Protein AF-M1DXL3-F1 (afdb_monomer_lite)

Foldseek 3Di:
DQLVVLCVVLPVVVVVLVVQLVVLVVCCVVPNDDPVSVVSNVVSVVSVVVSVVSNVCSVVVVVVVVVVPPPPPCPDDDDPPPDDDDDDDDDDDDDDDDDDDD

Secondary structure (DSSP, 8-state):
-HHHHHHHHHHHHHHHHHHHHHHHHHHHHHH---HHHHHHHHHHHHHHHHHHHHHHHHHHHHHHHHHTS---------------------------------

Radius of gyration: 37.61 Å; chains: 1; bounding box: 90×57×85 Å

Sequence (102 aa):
MIDSAILTALTPLRTTVADLTARVTSCESRQGETPEVSTLKAKIAELKKDVAYLKATDLTTVMQGVDDRDAPETSGIPSATTGKVQRDNAGHAESGIETDEE

Structure (mmCIF, N/CA/C/O backbone):
data_AF-M1DXL3-F1
#
_entry.id   AF-M1DXL3-F1
#
loop_
_atom_site.group_PDB
_atom_site.id
_atom_site.type_symbol
_atom_site.label_atom_id
_atom_site.label_alt_id
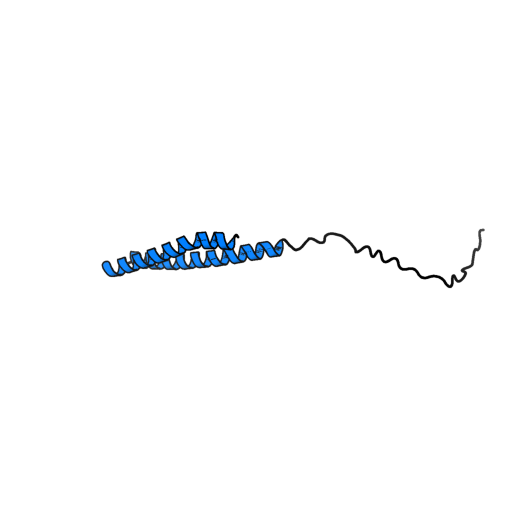_atom_site.label_comp_id
_atom_site.label_asym_id
_atom_site.label_entity_id
_atom_site.label_seq_id
_atom_site.pdbx_PDB_ins_code
_atom_site.Cartn_x
_atom_site.Cartn_y
_atom_site.Cartn_z
_atom_site.occupancy
_atom_site.B_iso_or_equiv
_atom_site.auth_seq_id
_atom_site.auth_comp_id
_atom_site.auth_asym_id
_atom_site.auth_atom_id
_atom_site.pdbx_PDB_model_num
ATOM 1 N N . MET A 1 1 ? 12.972 -4.061 -21.499 1.00 68.75 1 MET A N 1
ATOM 2 C CA . MET A 1 1 ? 13.074 -5.201 -20.547 1.00 68.75 1 MET A CA 1
ATOM 3 C C . MET A 1 1 ? 12.975 -4.754 -19.095 1.00 68.75 1 MET A C 1
ATOM 5 O O . MET A 1 1 ? 12.251 -5.395 -18.344 1.00 68.75 1 MET A O 1
ATOM 9 N N . ILE A 1 2 ? 13.662 -3.676 -18.703 1.00 71.81 2 ILE A N 1
ATOM 10 C CA . ILE A 1 2 ? 13.705 -3.191 -17.313 1.00 71.81 2 ILE A CA 1
ATOM 11 C C . ILE A 1 2 ? 12.304 -2.821 -16.790 1.00 71.81 2 ILE A C 1
ATOM 13 O O . ILE A 1 2 ? 11.912 -3.332 -15.746 1.00 71.81 2 ILE A O 1
ATOM 17 N N . ASP A 1 3 ? 11.485 -2.104 -17.565 1.00 77.50 3 ASP A N 1
ATOM 18 C CA . ASP A 1 3 ? 10.110 -1.757 -17.152 1.00 77.50 3 ASP A CA 1
ATOM 19 C C . ASP A 1 3 ? 9.233 -2.982 -16.864 1.00 77.50 3 ASP A C 1
ATOM 21 O O . ASP A 1 3 ? 8.444 -2.995 -15.921 1.00 77.50 3 ASP A O 1
ATOM 25 N N . SER A 1 4 ? 9.397 -4.050 -17.652 1.00 82.62 4 SER A N 1
ATOM 26 C CA . SER A 1 4 ? 8.658 -5.301 -17.461 1.00 82.62 4 SER A CA 1
ATOM 27 C C . SER A 1 4 ? 9.093 -6.022 -16.186 1.00 82.62 4 SER A C 1
ATOM 29 O O . SER A 1 4 ? 8.249 -6.578 -15.483 1.00 82.62 4 SER A O 1
ATOM 31 N N . ALA A 1 5 ? 10.391 -6.018 -15.871 1.00 84.06 5 ALA A N 1
ATOM 32 C CA . ALA A 1 5 ? 10.916 -6.619 -14.647 1.00 84.06 5 ALA A CA 1
ATOM 33 C C . ALA A 1 5 ? 10.448 -5.846 -13.403 1.00 84.06 5 ALA A C 1
ATOM 35 O O . ALA A 1 5 ? 9.979 -6.451 -12.439 1.00 84.06 5 ALA A O 1
ATOM 36 N N . ILE A 1 6 ? 10.475 -4.513 -13.465 1.00 83.81 6 ILE A N 1
ATOM 37 C CA . ILE A 1 6 ? 9.994 -3.633 -12.394 1.00 83.81 6 ILE A CA 1
ATOM 38 C C . ILE A 1 6 ? 8.488 -3.812 -12.187 1.00 83.81 6 ILE A C 1
ATOM 40 O O . ILE A 1 6 ? 8.032 -4.007 -11.062 1.00 83.81 6 ILE A O 1
ATOM 44 N N . LEU A 1 7 ? 7.696 -3.850 -13.261 1.00 86.69 7 LEU A N 1
ATOM 45 C CA . LEU A 1 7 ? 6.256 -4.097 -13.163 1.00 86.69 7 LEU A CA 1
ATOM 46 C C . LEU A 1 7 ? 5.949 -5.474 -12.552 1.00 86.69 7 LEU A C 1
ATOM 48 O O . LEU A 1 7 ? 5.024 -5.604 -11.743 1.00 86.69 7 LEU A O 1
ATOM 52 N N . THR A 1 8 ? 6.748 -6.485 -12.900 1.00 90.19 8 THR A N 1
ATOM 53 C CA . THR A 1 8 ? 6.639 -7.839 -12.340 1.00 90.19 8 THR A CA 1
ATOM 54 C C . THR A 1 8 ? 6.923 -7.838 -10.838 1.00 90.19 8 THR A C 1
ATOM 56 O O . THR A 1 8 ? 6.172 -8.450 -10.085 1.00 90.19 8 THR A O 1
ATOM 59 N N . ALA A 1 9 ? 7.935 -7.095 -10.379 1.00 87.62 9 ALA A N 1
ATOM 60 C CA . ALA A 1 9 ? 8.265 -6.966 -8.958 1.00 87.62 9 ALA A CA 1
ATOM 61 C C . ALA A 1 9 ? 7.252 -6.112 -8.166 1.00 87.62 9 ALA A C 1
ATOM 63 O O . ALA A 1 9 ? 6.956 -6.407 -7.008 1.00 87.62 9 ALA A O 1
ATOM 64 N N . LEU A 1 10 ? 6.667 -5.079 -8.785 1.00 90.94 10 LEU A N 1
ATOM 65 C CA . LEU A 1 10 ? 5.678 -4.199 -8.147 1.00 90.94 10 LEU A CA 1
ATOM 66 C C . LEU A 1 10 ? 4.292 -4.835 -8.004 1.00 90.94 10 LEU A C 1
ATOM 68 O O . LEU A 1 10 ? 3.510 -4.428 -7.142 1.00 90.94 10 LEU A O 1
ATOM 72 N N . THR A 1 11 ? 3.957 -5.810 -8.847 1.00 93.00 11 THR A N 1
ATOM 73 C CA . THR A 1 11 ? 2.632 -6.444 -8.838 1.00 93.00 11 THR A CA 1
ATOM 74 C C . THR A 1 11 ? 2.338 -7.160 -7.506 1.00 93.00 11 THR A C 1
ATOM 76 O O . THR A 1 11 ? 1.328 -6.817 -6.885 1.00 93.00 11 THR A O 1
ATOM 79 N N . PRO A 1 12 ? 3.221 -8.039 -6.986 1.00 95.38 12 PRO A N 1
ATOM 80 C CA . PRO A 1 12 ? 3.066 -8.650 -5.660 1.00 95.38 12 PRO A CA 1
ATOM 81 C C . PRO A 1 12 ? 2.961 -7.640 -4.510 1.00 95.38 12 PRO A C 1
ATOM 83 O O . PRO A 1 12 ? 2.248 -7.858 -3.525 1.00 95.38 12 PRO A O 1
ATOM 86 N N . LEU A 1 13 ? 3.662 -6.509 -4.617 1.00 94.19 13 LEU A N 1
ATOM 87 C CA . LEU A 1 13 ? 3.631 -5.475 -3.587 1.00 94.19 13 LEU A CA 1
ATOM 88 C C . LEU A 1 13 ? 2.258 -4.793 -3.540 1.00 94.19 13 LEU A C 1
ATOM 90 O O . LEU A 1 13 ? 1.673 -4.635 -2.469 1.00 94.19 13 LEU A O 1
ATOM 94 N N . ARG A 1 14 ? 1.683 -4.476 -4.706 1.00 94.44 14 ARG A N 1
ATOM 95 C CA . ARG A 1 14 ? 0.325 -3.916 -4.801 1.00 94.44 14 ARG A CA 1
ATOM 96 C C . ARG A 1 14 ? -0.736 -4.867 -4.267 1.00 94.44 14 ARG A C 1
ATOM 98 O O . ARG A 1 14 ? -1.622 -4.423 -3.539 1.00 94.44 14 ARG A O 1
ATOM 105 N N . THR A 1 15 ? -0.646 -6.154 -4.604 1.00 96.81 15 THR A N 1
ATOM 106 C CA . THR A 1 15 ? -1.597 -7.155 -4.100 1.00 96.81 15 THR A CA 1
ATOM 107 C C . THR A 1 15 ? -1.511 -7.276 -2.582 1.00 96.81 15 THR A C 1
ATOM 109 O O . THR A 1 15 ? -2.543 -7.308 -1.922 1.00 96.81 15 THR A O 1
ATOM 112 N N . THR A 1 16 ? -0.302 -7.238 -2.016 1.00 97.38 16 THR A N 1
ATOM 113 C CA . THR A 1 16 ? -0.095 -7.278 -0.559 1.00 97.38 16 THR A CA 1
ATOM 114 C C . THR A 1 16 ? -0.696 -6.057 0.140 1.00 97.38 16 THR A C 1
ATOM 116 O O . THR A 1 16 ? -1.366 -6.191 1.160 1.00 97.38 16 THR A O 1
ATOM 119 N N . VAL A 1 17 ? -0.517 -4.855 -0.414 1.00 97.12 17 VAL A N 1
ATOM 120 C CA . VAL A 1 17 ? -1.100 -3.623 0.148 1.00 97.12 17 VAL A CA 1
ATOM 121 C C . VAL A 1 17 ? -2.633 -3.628 0.069 1.00 97.12 17 VAL A C 1
ATOM 123 O O . VAL A 1 17 ? -3.306 -3.130 0.978 1.00 97.12 17 VAL A O 1
ATOM 126 N N . ALA A 1 18 ? -3.204 -4.195 -0.997 1.00 97.06 18 ALA A N 1
ATOM 127 C CA . ALA A 1 18 ? -4.647 -4.369 -1.135 1.00 97.06 18 ALA A CA 1
ATOM 128 C C . ALA A 1 18 ? -5.202 -5.380 -0.117 1.00 97.06 18 ALA A C 1
ATOM 130 O O . ALA A 1 18 ? -6.174 -5.065 0.570 1.00 97.06 18 ALA A O 1
ATOM 131 N N . ASP A 1 19 ? -4.550 -6.536 0.041 1.00 98.19 19 ASP A N 1
ATOM 132 C CA . ASP A 1 19 ? -4.906 -7.534 1.059 1.00 98.19 19 ASP A CA 1
ATOM 133 C C . ASP A 1 19 ? -4.830 -6.944 2.472 1.00 98.19 19 ASP A C 1
ATOM 135 O O . ASP A 1 19 ? -5.781 -7.033 3.248 1.00 98.19 19 ASP A O 1
ATOM 139 N N . LEU A 1 20 ? -3.743 -6.233 2.784 1.00 97.31 20 LEU A N 1
ATOM 140 C CA . LEU A 1 20 ? -3.575 -5.573 4.073 1.00 97.31 20 LEU A CA 1
ATOM 141 C C . LEU A 1 20 ? -4.679 -4.534 4.326 1.00 97.31 20 LEU A C 1
ATOM 143 O O . LEU A 1 20 ? -5.212 -4.470 5.430 1.00 97.31 20 LEU A O 1
ATOM 147 N N . THR A 1 21 ? -5.075 -3.770 3.301 1.00 98.12 21 THR A N 1
ATOM 148 C CA . THR A 1 21 ? -6.223 -2.852 3.394 1.00 98.12 21 THR A CA 1
ATOM 149 C C . THR A 1 21 ? -7.495 -3.615 3.773 1.00 98.12 21 THR A C 1
ATOM 151 O O . THR A 1 21 ? -8.163 -3.240 4.733 1.00 98.12 21 THR A O 1
ATOM 154 N N . ALA A 1 22 ? -7.809 -4.704 3.063 1.00 98.12 22 ALA A N 1
ATOM 155 C CA . ALA A 1 22 ? -9.010 -5.501 3.309 1.00 98.12 22 ALA A CA 1
ATOM 156 C C . ALA A 1 22 ? -9.019 -6.115 4.716 1.00 98.12 22 ALA A C 1
ATOM 158 O O . ALA A 1 22 ? -10.034 -6.077 5.414 1.00 98.12 22 ALA A O 1
ATOM 159 N N . ARG A 1 23 ? -7.872 -6.629 5.169 1.00 97.62 23 ARG A N 1
ATOM 160 C CA . ARG A 1 23 ? -7.715 -7.188 6.515 1.00 97.62 23 ARG A CA 1
ATOM 161 C C . ARG A 1 23 ? -7.925 -6.141 7.599 1.00 97.62 23 ARG A C 1
ATOM 163 O O . ARG A 1 23 ? -8.605 -6.426 8.579 1.00 97.62 23 ARG A O 1
ATOM 170 N N . VAL A 1 24 ? -7.392 -4.934 7.424 1.00 97.75 24 VAL A N 1
ATOM 171 C CA . VAL A 1 24 ? -7.568 -3.847 8.397 1.00 97.75 24 VAL A CA 1
ATOM 172 C C . VAL A 1 24 ? -9.012 -3.369 8.451 1.00 97.75 24 VAL A C 1
ATOM 174 O O . VAL A 1 24 ? -9.549 -3.232 9.546 1.00 97.75 24 VAL A O 1
ATOM 177 N N . THR A 1 25 ? -9.680 -3.226 7.305 1.00 97.06 25 THR A N 1
ATOM 178 C CA . THR A 1 25 ? -11.122 -2.939 7.261 1.00 97.06 25 THR A CA 1
ATOM 179 C C . THR A 1 25 ? -11.940 -4.054 7.919 1.00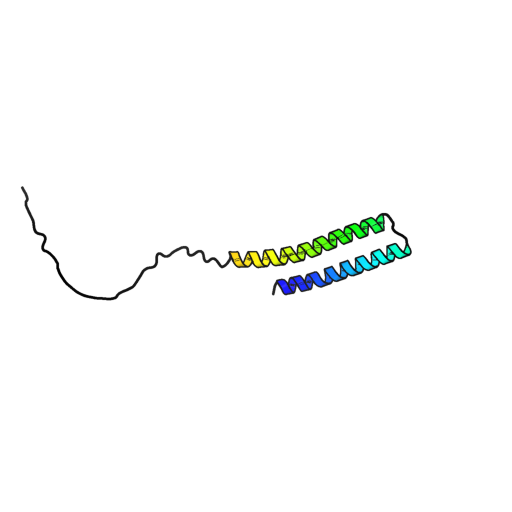 97.06 25 THR A C 1
ATOM 181 O O . THR A 1 25 ? -12.884 -3.782 8.659 1.00 97.06 25 THR A O 1
ATOM 184 N N . SER A 1 26 ? -11.565 -5.322 7.723 1.00 97.81 26 SER A N 1
ATOM 185 C CA . SER A 1 26 ? -12.224 -6.431 8.415 1.00 97.81 26 SER A CA 1
ATOM 186 C C . SER A 1 26 ? -11.989 -6.392 9.930 1.00 97.81 26 SER A C 1
ATOM 188 O O . SER A 1 26 ? -12.921 -6.701 10.673 1.00 97.81 26 SER A O 1
ATOM 190 N N . CYS A 1 27 ? -10.795 -6.029 10.404 1.00 96.38 27 CYS A N 1
ATOM 191 C CA . CYS A 1 27 ? -10.530 -5.855 11.835 1.00 96.38 27 CYS A CA 1
ATOM 192 C C . CYS A 1 27 ? -11.368 -4.717 12.423 1.00 96.38 27 CYS A C 1
ATOM 194 O O . CYS A 1 27 ? -12.026 -4.930 13.437 1.00 96.38 27 CYS A O 1
ATOM 196 N N . GLU A 1 28 ? -11.415 -3.566 11.749 1.00 97.56 28 GLU A N 1
ATOM 197 C CA . GLU A 1 28 ? -12.245 -2.413 12.123 1.00 97.56 28 GLU A CA 1
ATOM 198 C C . GLU A 1 28 ? -13.719 -2.806 12.258 1.00 97.56 28 GLU A C 1
ATOM 200 O O . GLU A 1 28 ? -14.358 -2.507 13.261 1.00 97.56 28 GLU A O 1
ATOM 205 N N . SER A 1 29 ? -14.251 -3.575 11.301 1.00 96.94 29 SER A N 1
ATOM 206 C CA . SER A 1 29 ? -15.648 -4.025 11.353 1.00 96.94 29 SER A CA 1
ATOM 207 C C . SER A 1 29 ? -15.960 -4.965 12.527 1.00 96.94 29 SER A C 1
ATOM 209 O O . SER A 1 29 ? -17.105 -5.038 12.963 1.00 96.94 29 SER A O 1
ATOM 211 N N . ARG A 1 30 ? -14.960 -5.701 13.038 1.00 96.25 30 ARG A N 1
ATOM 212 C CA . ARG A 1 30 ? -15.129 -6.688 14.120 1.00 96.25 30 ARG A CA 1
ATOM 213 C C . ARG A 1 30 ? -14.843 -6.120 15.505 1.00 96.25 30 ARG A C 1
ATOM 215 O O . ARG A 1 30 ? -15.455 -6.566 16.468 1.00 96.25 30 ARG A O 1
ATOM 222 N N . GLN A 1 31 ? -13.875 -5.214 15.610 1.00 94.38 31 GLN A N 1
ATOM 223 C CA . GLN A 1 31 ? -13.349 -4.707 16.883 1.00 94.38 31 GLN A CA 1
ATOM 224 C C . GLN A 1 31 ? -13.660 -3.220 17.102 1.00 94.38 31 GLN A C 1
ATOM 226 O O . GLN A 1 31 ? -13.407 -2.698 18.184 1.00 94.38 31 GLN A O 1
ATOM 231 N N . GLY A 1 32 ? -14.235 -2.551 16.100 1.00 94.31 32 GLY A N 1
ATOM 232 C CA . GLY A 1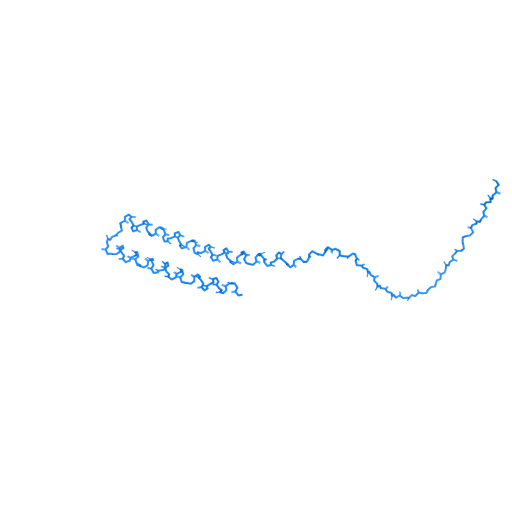 32 ? -14.398 -1.104 16.069 1.00 94.31 32 GLY A CA 1
ATOM 233 C C . GLY A 1 32 ? -13.134 -0.386 15.597 1.00 94.31 32 GLY A C 1
ATOM 234 O O . GLY A 1 32 ? -12.076 -0.987 15.384 1.00 94.31 32 GLY A O 1
ATOM 235 N N . GLU A 1 33 ? -13.248 0.927 15.422 1.00 95.50 33 GLU A N 1
ATOM 236 C CA . GLU A 1 33 ? -12.104 1.775 15.104 1.00 95.50 33 GLU A CA 1
ATOM 237 C C . GLU A 1 33 ? -11.316 2.080 16.386 1.00 95.50 33 GLU A C 1
ATOM 239 O O . GLU A 1 33 ? -11.703 2.924 17.194 1.00 95.50 33 GLU A O 1
ATOM 244 N N . THR A 1 34 ? -10.219 1.345 16.590 1.00 96.88 34 THR A N 1
ATOM 245 C CA . THR A 1 34 ? -9.263 1.586 17.680 1.00 96.88 34 THR A CA 1
ATOM 246 C C . THR A 1 34 ? -8.110 2.483 17.207 1.00 96.88 34 THR A C 1
ATOM 248 O O . THR A 1 34 ? -7.839 2.556 16.002 1.00 96.88 34 THR A O 1
ATOM 251 N N . PRO A 1 35 ? -7.365 3.130 18.123 1.00 97.06 35 PRO A N 1
ATOM 252 C CA . PRO A 1 35 ? -6.192 3.931 17.767 1.00 97.06 35 PRO A CA 1
ATOM 253 C C . PRO A 1 35 ? -5.151 3.166 16.935 1.00 97.06 35 PRO A C 1
ATOM 255 O O . PRO A 1 35 ? -4.530 3.730 16.030 1.00 97.06 35 PRO A O 1
ATOM 258 N N . GLU A 1 36 ? -4.972 1.870 17.196 1.00 96.75 36 GLU A N 1
ATOM 259 C CA . GLU A 1 36 ? -4.075 0.994 16.442 1.00 96.75 36 GLU A CA 1
ATOM 260 C C . GLU A 1 36 ? -4.574 0.774 15.011 1.00 96.75 36 GLU A C 1
ATOM 262 O O . GLU A 1 36 ? -3.782 0.854 14.070 1.00 96.75 36 GLU A O 1
ATOM 267 N N . VAL A 1 37 ? -5.880 0.544 14.831 1.00 96.19 37 VAL A N 1
ATOM 268 C CA . VAL A 1 37 ? -6.509 0.393 13.509 1.00 96.19 37 VAL A CA 1
ATOM 269 C C . VAL A 1 37 ? -6.376 1.686 12.705 1.00 96.19 37 VAL A C 1
ATOM 271 O O . VAL A 1 37 ? -5.942 1.636 11.552 1.00 96.19 37 VAL A O 1
ATOM 274 N N . SER A 1 38 ? -6.652 2.848 13.304 1.00 97.00 38 SER A N 1
ATOM 275 C CA . SER A 1 38 ? -6.471 4.149 12.643 1.00 97.00 38 SER A CA 1
ATOM 276 C C . SER A 1 38 ? -5.007 4.403 12.270 1.00 97.00 38 SER A C 1
ATOM 278 O O . SER A 1 38 ? -4.714 4.820 11.147 1.00 97.00 38 SER A O 1
ATOM 280 N N . THR A 1 39 ? -4.071 4.081 13.168 1.00 98.12 39 THR A N 1
ATOM 281 C CA . THR A 1 39 ? -2.627 4.185 12.901 1.00 98.12 39 THR A CA 1
ATOM 282 C C . THR A 1 39 ? -2.213 3.282 11.741 1.00 98.12 39 THR A C 1
ATOM 284 O O . THR A 1 39 ? -1.456 3.692 10.860 1.00 98.12 39 THR A O 1
ATOM 287 N N . LEU A 1 40 ? -2.721 2.050 11.702 1.00 97.06 40 LEU A N 1
ATOM 288 C CA . LEU A 1 40 ? -2.402 1.098 10.646 1.00 97.06 40 LEU A CA 1
ATOM 289 C C . LEU A 1 40 ? -3.003 1.520 9.296 1.00 97.06 40 LEU A C 1
ATOM 291 O O . LEU A 1 40 ? -2.311 1.441 8.282 1.00 97.06 40 LEU A O 1
ATOM 295 N N . LYS A 1 41 ? -4.235 2.050 9.272 1.00 97.19 41 LYS A N 1
ATOM 296 C CA . LYS A 1 41 ? -4.850 2.658 8.073 1.00 97.19 41 LYS A CA 1
ATOM 297 C C . LYS A 1 41 ? -3.990 3.798 7.523 1.00 97.19 41 LYS A C 1
ATOM 299 O O . LYS A 1 41 ? -3.751 3.842 6.316 1.00 97.19 41 LYS A O 1
ATOM 304 N N . ALA A 1 42 ? -3.484 4.676 8.391 1.00 97.94 42 ALA A N 1
ATOM 305 C C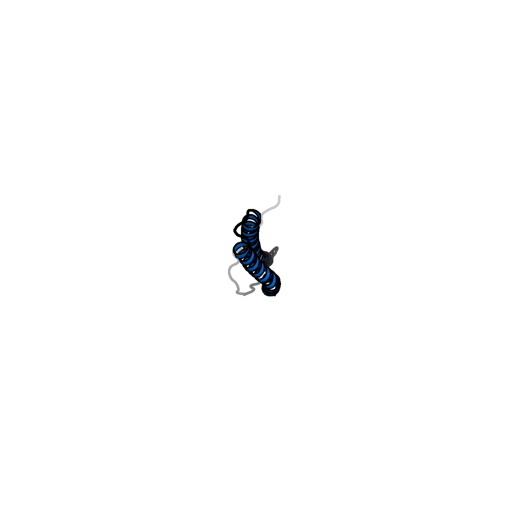A . ALA A 1 42 ? -2.602 5.773 7.992 1.00 97.94 42 ALA A CA 1
ATOM 306 C C . ALA A 1 42 ? -1.288 5.263 7.373 1.00 97.94 42 ALA A C 1
ATOM 308 O O . ALA A 1 42 ? -0.929 5.680 6.273 1.00 97.94 42 ALA A O 1
ATOM 309 N N . LYS A 1 43 ? -0.630 4.285 8.009 1.00 98.19 43 LYS A N 1
ATOM 310 C CA . LYS A 1 43 ? 0.595 3.662 7.476 1.00 98.19 43 LYS A CA 1
ATOM 311 C C . LYS A 1 43 ? 0.371 2.965 6.135 1.00 98.19 43 LYS A C 1
ATOM 313 O O . LYS A 1 43 ? 1.210 3.051 5.247 1.00 98.19 43 LYS A O 1
ATOM 318 N N . ILE A 1 44 ? -0.772 2.300 5.949 1.00 97.62 44 ILE A N 1
ATOM 319 C CA . ILE A 1 44 ? -1.146 1.706 4.656 1.00 97.62 44 ILE A CA 1
ATOM 320 C C . ILE A 1 44 ? -1.336 2.794 3.594 1.00 97.62 44 ILE A C 1
ATOM 322 O O . ILE A 1 44 ? -0.973 2.590 2.437 1.00 97.62 44 ILE A O 1
ATOM 326 N N . ALA A 1 45 ? -1.904 3.945 3.960 1.00 97.62 45 ALA A N 1
ATOM 327 C CA . ALA A 1 45 ? -2.062 5.070 3.046 1.00 97.62 45 ALA A CA 1
ATOM 328 C C . ALA A 1 45 ? -0.712 5.691 2.644 1.00 97.62 45 ALA A C 1
ATOM 330 O O . ALA A 1 45 ? -0.548 6.034 1.475 1.00 97.62 45 ALA A O 1
ATOM 331 N N . GLU A 1 46 ? 0.253 5.802 3.562 1.00 97.69 46 GLU A N 1
ATOM 332 C CA . GLU A 1 46 ? 1.641 6.162 3.224 1.00 97.69 46 GLU A CA 1
ATOM 333 C C . GLU A 1 46 ? 2.285 5.123 2.312 1.00 97.69 46 GLU A C 1
ATOM 335 O O . GLU A 1 46 ? 2.730 5.469 1.223 1.00 97.69 46 GLU A O 1
ATOM 340 N N . LEU A 1 47 ? 2.202 3.839 2.662 1.00 95.69 47 LEU A N 1
ATOM 341 C CA . LEU A 1 47 ? 2.772 2.766 1.849 1.00 95.69 47 LEU A CA 1
ATOM 342 C C . LEU A 1 47 ? 2.200 2.750 0.421 1.00 95.69 47 LEU A C 1
ATOM 344 O O . LEU A 1 47 ? 2.918 2.495 -0.541 1.00 95.69 47 LEU A O 1
ATOM 348 N N . LYS A 1 48 ? 0.910 3.067 0.243 1.00 95.88 48 LYS A N 1
ATOM 349 C CA . LYS A 1 48 ? 0.307 3.237 -1.093 1.00 95.88 48 LYS A CA 1
ATOM 350 C C . LYS A 1 48 ? 0.964 4.366 -1.888 1.00 95.88 48 LYS A C 1
ATOM 352 O O . LYS A 1 48 ? 1.142 4.210 -3.097 1.00 95.88 48 LYS A O 1
ATOM 357 N N . LYS A 1 49 ? 1.307 5.481 -1.236 1.00 95.25 49 LYS A N 1
ATOM 358 C CA . LYS A 1 49 ? 2.026 6.598 -1.867 1.00 95.25 49 LYS A CA 1
ATOM 359 C C . LYS A 1 49 ? 3.442 6.178 -2.233 1.00 95.25 49 LYS A C 1
ATOM 361 O O . LYS A 1 49 ? 3.841 6.423 -3.364 1.00 95.25 49 LYS A O 1
ATOM 366 N N . ASP A 1 50 ? 4.140 5.471 -1.351 1.00 93.25 50 ASP A N 1
ATOM 367 C CA . ASP A 1 50 ? 5.504 4.997 -1.607 1.00 93.25 50 ASP A CA 1
ATOM 368 C C . ASP A 1 50 ? 5.550 4.024 -2.790 1.00 93.25 50 ASP A C 1
ATOM 370 O O . ASP A 1 50 ? 6.383 4.154 -3.682 1.00 93.25 50 ASP A O 1
ATOM 374 N N . VAL A 1 51 ? 4.591 3.095 -2.872 1.00 90.94 51 VAL A N 1
ATOM 375 C CA . VAL A 1 51 ? 4.460 2.171 -4.012 1.00 90.94 51 VAL A CA 1
ATOM 376 C C . VAL A 1 51 ? 4.146 2.914 -5.317 1.00 90.94 51 VAL A C 1
ATOM 378 O O . VAL A 1 51 ? 4.594 2.504 -6.392 1.00 90.94 51 VAL A O 1
ATOM 381 N N . ALA A 1 52 ? 3.366 3.996 -5.255 1.00 89.75 52 ALA A N 1
ATOM 382 C CA . ALA A 1 52 ? 3.082 4.834 -6.418 1.00 89.75 52 ALA A CA 1
ATOM 383 C C . ALA A 1 52 ? 4.301 5.670 -6.839 1.00 89.75 52 ALA A C 1
ATOM 385 O O . ALA A 1 52 ? 4.567 5.784 -8.035 1.00 89.75 52 ALA A O 1
ATOM 386 N N . TYR A 1 53 ? 5.052 6.197 -5.871 1.00 88.62 53 TYR A N 1
ATOM 387 C CA . TYR A 1 53 ? 6.294 6.930 -6.091 1.00 88.62 53 TYR A CA 1
ATOM 388 C C . TYR A 1 53 ? 7.356 6.032 -6.727 1.00 88.62 53 TYR A C 1
ATOM 390 O O . TYR A 1 53 ? 7.892 6.385 -7.772 1.00 88.62 53 TYR A O 1
ATOM 398 N N . LEU A 1 54 ? 7.560 4.824 -6.189 1.00 85.81 54 LEU A N 1
ATOM 399 C CA . LEU A 1 54 ? 8.494 3.835 -6.734 1.00 85.81 54 LEU A CA 1
ATOM 400 C C . LEU A 1 54 ? 8.213 3.550 -8.216 1.00 85.81 54 LEU A C 1
ATOM 402 O O . LEU A 1 54 ? 9.116 3.602 -9.043 1.00 85.81 54 LEU A O 1
ATOM 406 N N . LYS A 1 55 ? 6.935 3.381 -8.584 1.00 81.75 55 LYS A N 1
ATOM 407 C CA . LYS A 1 55 ? 6.522 3.214 -9.988 1.00 81.75 55 LYS A CA 1
ATOM 408 C C . LYS A 1 55 ? 6.950 4.395 -10.876 1.00 81.75 55 LYS A C 1
ATOM 410 O O . LYS A 1 55 ? 7.291 4.181 -12.034 1.00 81.75 55 LYS A O 1
ATOM 415 N N . ALA A 1 56 ? 6.856 5.627 -10.376 1.00 78.75 56 ALA A N 1
ATOM 416 C CA . ALA A 1 56 ? 7.145 6.840 -11.142 1.00 78.75 56 ALA A CA 1
ATOM 417 C C . ALA A 1 56 ? 8.653 7.125 -11.252 1.00 78.75 56 ALA A C 1
ATOM 419 O O . ALA A 1 56 ? 9.125 7.494 -12.329 1.00 78.75 56 ALA A O 1
ATOM 420 N N . THR A 1 57 ? 9.406 6.927 -10.166 1.00 73.12 57 THR A N 1
ATOM 421 C CA . THR A 1 57 ? 10.866 7.096 -10.134 1.00 73.12 57 THR A CA 1
ATOM 422 C C . THR A 1 57 ? 11.555 6.092 -11.048 1.00 73.12 57 THR A C 1
ATOM 424 O O . THR A 1 57 ? 12.373 6.492 -11.870 1.00 73.12 57 THR A O 1
ATOM 427 N N . ASP A 1 58 ? 11.157 4.821 -10.990 1.00 64.31 58 ASP A N 1
ATOM 428 C CA . ASP A 1 58 ? 11.748 3.763 -11.811 1.00 64.31 58 ASP A CA 1
ATOM 429 C C . ASP A 1 58 ? 11.584 4.020 -13.318 1.00 64.31 58 ASP A C 1
ATOM 431 O O . ASP A 1 58 ? 12.529 3.843 -14.084 1.00 64.31 58 ASP A O 1
ATOM 435 N N . LEU A 1 59 ? 10.412 4.502 -13.745 1.00 62.75 59 LEU A N 1
ATOM 436 C CA . LEU A 1 59 ? 10.154 4.849 -15.147 1.00 62.75 59 LEU A CA 1
ATOM 437 C C . LEU A 1 59 ? 10.952 6.082 -15.591 1.00 62.75 59 LEU A C 1
ATOM 439 O O . LEU A 1 59 ? 11.507 6.102 -16.685 1.00 62.75 59 LEU A O 1
ATOM 443 N N . THR A 1 60 ? 11.036 7.108 -14.744 1.00 64.81 60 THR A N 1
ATOM 444 C CA . THR A 1 60 ? 11.683 8.374 -15.116 1.00 64.81 60 THR A CA 1
ATOM 445 C C . THR A 1 60 ? 13.203 8.233 -15.140 1.00 64.81 60 THR A C 1
ATOM 447 O O . THR A 1 60 ? 13.835 8.635 -16.110 1.00 64.81 60 THR A O 1
ATOM 450 N N . THR A 1 61 ? 13.806 7.606 -14.126 1.00 65.12 61 THR A N 1
ATOM 451 C CA . THR A 1 61 ? 15.263 7.420 -14.058 1.00 65.12 61 THR A CA 1
ATOM 452 C C . THR A 1 61 ? 15.778 6.481 -15.153 1.00 65.12 61 THR A C 1
ATOM 454 O O . THR A 1 61 ? 16.856 6.724 -15.693 1.00 65.12 61 THR A O 1
ATOM 457 N N . VAL A 1 62 ? 15.009 5.455 -15.544 1.00 60.69 62 VAL A N 1
ATOM 458 C CA . VAL A 1 62 ? 15.358 4.594 -16.689 1.00 60.69 62 VAL A CA 1
ATOM 459 C C . VAL A 1 62 ? 15.268 5.351 -18.012 1.00 60.69 62 VAL A C 1
ATOM 461 O O . VAL A 1 62 ? 16.185 5.243 -18.817 1.00 60.69 62 VAL A O 1
ATOM 464 N N . MET A 1 63 ? 14.212 6.136 -18.245 1.00 62.22 63 MET A N 1
ATOM 465 C CA . MET A 1 63 ? 14.088 6.908 -19.489 1.00 62.22 63 MET A CA 1
ATOM 466 C C . MET A 1 63 ? 15.143 8.020 -19.590 1.00 62.22 63 MET A C 1
ATOM 468 O O . MET A 1 63 ? 15.701 8.247 -20.658 1.00 62.22 63 MET A O 1
ATOM 472 N N . GLN A 1 64 ? 15.463 8.676 -18.476 1.00 61.19 64 GLN A N 1
ATOM 473 C CA . GLN A 1 64 ? 16.390 9.807 -18.435 1.00 61.19 64 GLN A CA 1
ATOM 474 C C . GLN A 1 64 ? 17.868 9.376 -18.500 1.00 61.19 64 GLN A C 1
ATOM 476 O O . GLN A 1 64 ? 18.692 10.108 -19.033 1.00 61.19 64 GLN A O 1
ATOM 481 N N . GLY A 1 65 ? 18.211 8.173 -18.022 1.00 55.84 65 GLY A N 1
ATOM 482 C CA . GLY A 1 65 ? 19.566 7.610 -18.124 1.00 55.84 65 GLY A CA 1
ATOM 483 C C . GLY A 1 65 ? 19.926 7.011 -19.492 1.00 55.84 65 GLY A C 1
ATOM 484 O O . GLY A 1 65 ? 21.078 6.626 -19.697 1.00 55.84 65 GLY A O 1
ATOM 485 N N . VAL A 1 66 ? 18.961 6.902 -20.412 1.00 53.34 66 VAL A N 1
ATOM 486 C CA . VAL A 1 66 ? 19.190 6.437 -21.793 1.00 53.34 66 VAL A CA 1
ATOM 487 C C . VAL A 1 66 ? 19.403 7.619 -22.744 1.00 53.34 66 VAL A C 1
ATOM 489 O O . VAL A 1 66 ? 20.235 7.519 -23.637 1.00 53.34 66 VAL A O 1
ATOM 492 N N . ASP A 1 67 ? 18.739 8.754 -22.508 1.00 53.94 67 ASP A N 1
ATOM 493 C CA . ASP A 1 67 ? 18.834 9.943 -23.372 1.00 53.94 67 ASP A CA 1
ATOM 494 C C . ASP A 1 67 ? 20.183 10.690 -23.242 1.00 53.94 67 ASP A C 1
ATOM 496 O O . ASP A 1 67 ? 20.637 11.323 -24.188 1.00 53.94 67 ASP A O 1
ATOM 500 N N . ASP A 1 68 ? 20.872 10.570 -22.099 1.00 53.25 68 ASP A N 1
ATOM 501 C CA . ASP A 1 68 ? 22.171 11.228 -21.835 1.00 53.25 68 ASP A CA 1
ATOM 502 C C . ASP A 1 68 ? 23.393 10.411 -22.314 1.00 53.25 68 ASP A C 1
ATOM 504 O O . ASP A 1 68 ? 24.534 10.858 -22.222 1.00 53.25 68 ASP A O 1
ATOM 508 N N . ARG A 1 69 ? 23.190 9.188 -22.828 1.00 53.38 69 ARG A N 1
ATOM 509 C CA . ARG A 1 69 ? 24.288 8.317 -23.300 1.00 53.38 69 ARG A CA 1
ATOM 510 C C . ARG A 1 69 ? 24.450 8.231 -24.816 1.00 53.38 69 ARG A C 1
ATOM 512 O O . ARG A 1 69 ? 25.459 7.684 -25.254 1.00 53.38 69 ARG A O 1
ATOM 519 N N . ASP A 1 70 ? 23.527 8.804 -25.586 1.00 54.84 70 ASP A N 1
ATOM 520 C CA . ASP A 1 70 ? 23.574 8.837 -27.056 1.00 54.84 70 ASP A CA 1
ATOM 521 C C . ASP A 1 70 ? 23.819 10.247 -27.626 1.00 54.84 70 ASP A C 1
ATOM 523 O O . ASP A 1 70 ? 23.602 10.495 -28.813 1.00 54.84 70 ASP A O 1
ATOM 527 N N . ALA A 1 71 ? 24.342 11.179 -26.826 1.00 53.41 71 ALA A N 1
ATOM 528 C CA . ALA A 1 71 ? 25.138 12.259 -27.390 1.00 53.41 71 ALA A CA 1
ATOM 529 C C . ALA A 1 71 ? 26.555 11.703 -27.592 1.00 53.41 71 ALA A C 1
ATOM 531 O O . ALA A 1 71 ? 27.308 11.623 -26.617 1.00 53.41 71 ALA A O 1
ATOM 532 N N . PRO A 1 72 ? 26.966 11.287 -28.811 1.00 49.50 72 PRO A N 1
ATOM 533 C CA . PRO A 1 72 ? 28.384 11.127 -29.044 1.00 49.50 72 PRO A CA 1
ATOM 534 C C . PRO A 1 72 ? 28.999 12.486 -28.736 1.00 49.50 72 PRO A C 1
ATOM 536 O O . PRO A 1 72 ? 28.603 13.504 -29.311 1.00 49.50 72 PRO A O 1
ATOM 539 N N . GLU A 1 73 ? 29.963 12.512 -27.823 1.00 52.94 73 GLU A N 1
ATOM 540 C CA . GLU A 1 73 ? 30.969 13.554 -27.837 1.00 52.94 73 GLU A CA 1
ATOM 541 C C . GLU A 1 73 ? 31.553 13.539 -29.253 1.00 52.94 73 GLU A C 1
ATOM 543 O O . GLU A 1 73 ? 32.457 12.764 -29.563 1.00 52.94 73 GLU A O 1
ATOM 548 N N . THR A 1 74 ? 31.034 14.376 -30.154 1.00 50.25 74 THR A N 1
ATOM 549 C CA . THR A 1 74 ? 31.706 14.696 -31.412 1.00 50.25 74 THR A CA 1
ATOM 550 C C . THR A 1 74 ? 32.861 15.634 -31.060 1.00 50.25 74 THR A C 1
ATOM 552 O O . THR A 1 74 ? 32.897 16.808 -31.422 1.00 50.25 74 THR A O 1
ATOM 555 N N . SER A 1 75 ? 33.770 15.108 -30.244 1.00 55.62 75 SER A N 1
ATOM 556 C CA . SER A 1 75 ? 35.113 15.593 -30.021 1.00 55.62 75 SER A CA 1
ATOM 557 C C . SER A 1 75 ? 35.913 15.229 -31.269 1.00 55.62 75 SER A C 1
ATOM 559 O O . SER A 1 75 ? 36.137 14.054 -31.550 1.00 55.62 75 SER A O 1
ATOM 561 N N . GLY A 1 76 ? 36.291 16.247 -32.046 1.00 49.78 76 GLY A N 1
ATOM 562 C CA . GLY A 1 76 ? 37.020 16.111 -33.311 1.00 49.78 76 GLY A CA 1
ATOM 563 C C . GLY A 1 76 ? 36.095 15.658 -34.443 1.00 49.78 76 GLY A C 1
ATOM 564 O O . GLY A 1 76 ? 35.478 14.608 -34.391 1.00 49.78 76 GLY A O 1
ATOM 565 N N . ILE A 1 77 ? 35.937 16.392 -35.535 1.00 51.38 77 ILE A N 1
ATOM 566 C CA . ILE A 1 77 ? 36.960 16.657 -36.548 1.00 51.38 77 ILE A CA 1
ATOM 567 C C . ILE A 1 77 ? 36.424 17.833 -37.392 1.00 51.38 77 ILE A C 1
ATOM 569 O O . ILE A 1 77 ? 35.261 17.779 -37.805 1.00 51.38 77 ILE A O 1
ATOM 573 N N . PRO A 1 78 ? 37.207 18.888 -37.699 1.00 45.44 78 PRO A N 1
ATOM 574 C CA . PRO A 1 78 ? 36.797 19.847 -38.718 1.00 45.44 78 PRO A CA 1
ATOM 575 C C . PRO A 1 78 ? 36.696 19.094 -40.045 1.00 45.44 78 PRO A C 1
ATOM 577 O O . PRO A 1 78 ? 37.671 18.494 -40.496 1.00 45.44 78 PRO A O 1
ATOM 580 N N . SER A 1 79 ? 35.494 19.082 -40.623 1.00 44.56 79 SER A N 1
ATOM 581 C CA . SER A 1 79 ? 35.186 18.431 -41.896 1.00 44.56 79 SER A CA 1
ATOM 582 C C . SER A 1 79 ? 36.262 18.744 -42.935 1.00 44.56 79 SER A C 1
ATOM 584 O O . SER A 1 79 ? 36.338 19.852 -43.463 1.00 44.56 79 SER A O 1
ATOM 586 N N . ALA A 1 80 ? 37.097 17.749 -43.230 1.00 44.62 80 ALA A N 1
ATOM 587 C CA . ALA A 1 80 ? 37.980 17.770 -44.378 1.00 44.62 80 ALA A CA 1
ATOM 588 C C . ALA A 1 80 ? 37.106 17.611 -45.628 1.00 44.62 80 ALA A C 1
ATOM 590 O O . ALA A 1 80 ? 36.819 16.501 -46.078 1.00 44.62 80 ALA A O 1
ATOM 591 N N . THR A 1 81 ? 36.648 18.740 -46.167 1.00 42.91 81 THR A N 1
ATOM 592 C CA . THR A 1 81 ? 35.959 18.827 -47.455 1.00 42.91 81 THR A CA 1
ATOM 593 C C . THR A 1 81 ? 36.921 18.403 -48.564 1.00 42.91 81 THR A C 1
ATOM 595 O O . THR A 1 81 ? 37.614 19.218 -49.166 1.00 42.91 81 THR A O 1
ATOM 598 N N . THR A 1 82 ? 36.968 17.103 -48.850 1.00 56.69 82 THR A N 1
ATOM 599 C CA . THR A 1 82 ? 37.552 16.576 -50.087 1.00 56.69 82 THR A CA 1
ATOM 600 C C . THR A 1 82 ? 36.486 16.652 -51.173 1.00 56.69 82 THR A C 1
ATOM 602 O O . THR A 1 82 ? 35.754 15.700 -51.424 1.00 56.69 82 THR A O 1
ATOM 605 N N . GLY A 1 83 ? 36.376 17.826 -51.793 1.00 44.81 83 GLY A N 1
ATOM 606 C CA . GLY A 1 83 ? 35.556 18.071 -52.977 1.00 44.81 83 GLY A CA 1
ATOM 607 C C . GLY A 1 83 ? 36.443 18.455 -54.153 1.00 44.81 83 GLY A C 1
ATOM 608 O O . GLY A 1 83 ? 36.567 19.629 -54.483 1.00 44.81 83 GLY A O 1
ATOM 609 N N . LYS A 1 84 ? 37.102 17.471 -54.771 1.00 47.97 84 LYS A N 1
ATOM 610 C CA . LYS A 1 84 ? 37.878 17.673 -55.998 1.00 47.97 84 LYS A CA 1
ATOM 611 C C . LYS A 1 84 ? 36.914 17.704 -57.190 1.00 47.97 84 LYS A C 1
ATOM 613 O O . LYS A 1 84 ? 36.504 16.647 -57.657 1.00 47.97 84 LYS A O 1
ATOM 618 N N . VAL A 1 85 ? 36.584 18.892 -57.701 1.00 49.56 85 VAL A N 1
ATOM 619 C CA . VAL A 1 85 ? 36.101 19.075 -59.082 1.00 49.56 85 VAL A CA 1
ATOM 620 C C . VAL A 1 85 ? 36.849 20.240 -59.734 1.00 49.56 85 VAL A C 1
ATOM 622 O O . VAL A 1 85 ? 36.927 21.349 -59.224 1.00 49.56 85 VAL A O 1
ATOM 625 N N . GLN A 1 86 ? 37.436 19.885 -60.866 1.00 47.75 86 GLN A N 1
ATOM 626 C CA . GLN A 1 86 ? 38.329 20.570 -61.790 1.00 47.75 86 GLN A CA 1
ATOM 627 C C . GLN A 1 86 ? 37.598 21.568 -62.706 1.00 47.75 86 GLN A C 1
ATOM 629 O O . GLN A 1 86 ? 36.576 21.190 -63.280 1.00 47.75 86 GLN A O 1
ATOM 634 N N . ARG A 1 87 ? 38.165 22.772 -62.926 1.00 47.94 87 ARG A N 1
ATOM 635 C CA . ARG A 1 87 ? 38.152 23.470 -64.236 1.00 47.94 87 ARG A CA 1
ATOM 636 C C . ARG A 1 87 ? 39.048 24.725 -64.291 1.00 47.94 87 ARG A C 1
ATOM 638 O O . ARG A 1 87 ? 38.695 25.781 -63.790 1.00 47.94 87 ARG A O 1
ATOM 645 N N . ASP A 1 88 ? 40.222 24.528 -64.875 1.00 44.66 88 ASP A N 1
ATOM 646 C CA . ASP A 1 88 ? 40.934 25.288 -65.916 1.00 44.66 88 ASP A CA 1
ATOM 647 C C . ASP A 1 88 ? 40.848 26.833 -66.018 1.00 44.66 88 ASP A C 1
ATOM 649 O O . ASP A 1 88 ? 39.817 27.406 -66.353 1.00 44.66 88 ASP A O 1
ATOM 653 N N . ASN A 1 89 ? 42.046 27.431 -65.914 1.00 44.97 89 ASN A N 1
ATOM 654 C CA . ASN A 1 89 ? 42.680 28.401 -66.827 1.00 44.97 89 ASN A CA 1
ATOM 655 C C . ASN A 1 89 ? 42.001 29.759 -67.120 1.00 44.97 89 ASN A C 1
ATOM 657 O O . ASN A 1 89 ? 41.090 29.825 -67.938 1.00 44.97 89 ASN A O 1
ATOM 661 N N . ALA A 1 90 ? 42.579 30.852 -66.593 1.00 44.31 90 ALA A N 1
ATOM 662 C CA . ALA A 1 90 ? 43.023 32.026 -67.373 1.00 44.31 90 ALA A CA 1
ATOM 663 C C . ALA A 1 90 ? 43.537 33.162 -66.461 1.00 44.31 90 ALA A C 1
ATOM 665 O O . ALA A 1 90 ? 42.855 33.562 -65.523 1.00 44.31 90 ALA A O 1
ATOM 666 N N . GLY A 1 91 ? 44.692 33.742 -66.815 1.00 47.09 91 GLY A N 1
ATOM 667 C CA . GLY A 1 91 ? 45.052 35.117 -66.444 1.00 47.09 91 GLY A CA 1
ATOM 668 C C . GLY A 1 91 ? 46.085 35.279 -65.329 1.00 47.09 91 GLY A C 1
ATOM 669 O O . GLY A 1 91 ? 45.798 35.919 -64.324 1.00 47.09 91 GLY A O 1
ATOM 670 N N . HIS A 1 92 ? 47.301 34.757 -65.512 1.00 45.84 92 HIS A N 1
ATOM 671 C CA . HIS A 1 92 ? 48.442 35.204 -64.711 1.00 45.84 92 HIS A CA 1
ATOM 672 C C . HIS A 1 92 ? 48.915 36.547 -65.282 1.00 45.84 92 HIS A C 1
ATOM 674 O O . HIS A 1 92 ? 49.597 36.589 -66.304 1.00 45.84 92 HIS A O 1
ATOM 680 N N . ALA A 1 93 ? 48.475 37.643 -64.665 1.00 55.75 93 ALA A N 1
ATOM 681 C CA . ALA A 1 93 ? 49.058 38.953 -64.905 1.00 55.75 93 ALA A CA 1
ATOM 682 C C . ALA A 1 93 ? 50.475 38.962 -64.318 1.00 55.75 93 ALA A C 1
ATOM 684 O O . ALA A 1 93 ? 50.703 38.538 -63.182 1.00 55.75 93 ALA A O 1
ATOM 685 N N . GLU A 1 94 ? 51.418 39.378 -65.151 1.00 53.66 94 GLU A N 1
ATOM 686 C CA . GLU A 1 94 ? 52.831 39.539 -64.850 1.00 53.66 94 GLU A CA 1
ATOM 6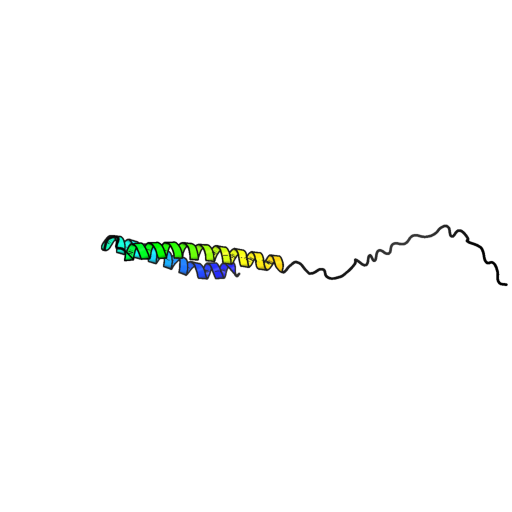87 C C . GLU A 1 94 ? 53.013 40.559 -63.722 1.00 53.66 94 GLU A C 1
ATOM 689 O O . GLU A 1 94 ? 52.434 41.644 -63.761 1.00 53.66 94 GLU A O 1
ATOM 694 N N . SER A 1 95 ? 53.842 40.236 -62.731 1.00 57.22 95 SER A N 1
ATOM 695 C CA . SER A 1 95 ? 54.374 41.237 -61.812 1.00 57.22 95 SER A CA 1
ATOM 696 C C . SER A 1 95 ? 55.894 41.198 -61.922 1.00 57.22 95 SER A C 1
ATOM 698 O O . SER A 1 95 ? 56.551 40.374 -61.292 1.00 57.22 95 SER A O 1
ATOM 700 N N . GLY A 1 96 ? 56.436 42.089 -62.763 1.00 54.66 96 GLY A N 1
ATOM 701 C CA . GLY A 1 96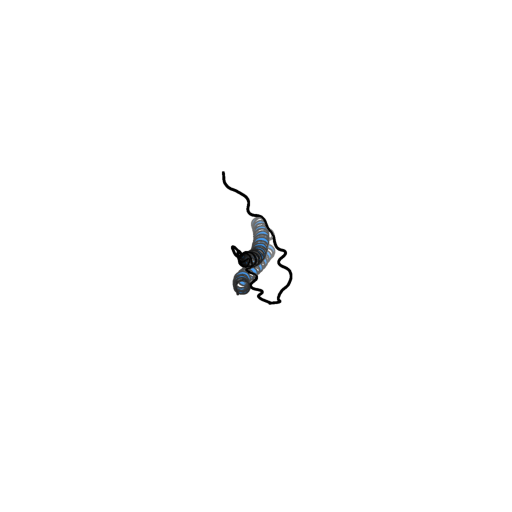 ? 57.760 42.672 -62.524 1.00 54.66 96 GLY A CA 1
ATOM 702 C C . GLY A 1 96 ? 57.742 43.368 -61.156 1.00 54.66 96 GLY A C 1
ATOM 703 O O . GLY A 1 96 ? 56.678 43.720 -60.649 1.00 54.66 96 GLY A O 1
ATOM 704 N N . ILE A 1 97 ? 58.850 43.550 -60.457 1.00 58.88 97 ILE A N 1
ATOM 705 C CA . ILE A 1 97 ? 60.139 44.075 -60.900 1.00 58.88 97 ILE A CA 1
ATOM 706 C C . ILE A 1 97 ? 61.205 43.686 -59.862 1.00 58.88 97 ILE A C 1
ATOM 708 O O . ILE A 1 97 ? 60.945 43.701 -58.660 1.00 58.88 97 ILE A O 1
ATOM 712 N N . GLU A 1 98 ? 62.391 43.346 -60.352 1.00 52.81 98 GLU A N 1
ATOM 713 C CA . GLU A 1 98 ? 63.642 43.201 -59.607 1.00 52.81 98 GLU A CA 1
ATOM 714 C C . GLU A 1 98 ? 64.390 44.535 -59.695 1.00 52.81 98 GLU A C 1
ATOM 716 O O . GLU A 1 98 ? 64.518 45.071 -60.791 1.00 52.81 98 GLU A O 1
ATOM 721 N N . THR A 1 99 ? 64.845 45.063 -58.560 1.00 54.69 99 THR A N 1
ATOM 722 C CA . THR A 1 99 ? 65.889 46.096 -58.419 1.00 54.69 99 THR A CA 1
ATOM 723 C C . THR A 1 99 ? 66.240 46.153 -56.932 1.00 54.69 99 THR A C 1
ATOM 725 O O . THR A 1 99 ? 65.322 46.159 -56.113 1.00 54.69 99 THR A O 1
ATOM 728 N N . ASP A 1 100 ? 67.472 46.272 -56.471 1.00 67.44 100 ASP A N 1
ATOM 729 C CA . ASP A 1 100 ? 68.805 46.337 -57.077 1.00 67.44 100 ASP A CA 1
ATOM 730 C C . ASP A 1 100 ? 69.753 46.404 -55.861 1.00 67.44 100 ASP A C 1
ATOM 732 O O . ASP A 1 100 ? 69.390 47.005 -54.843 1.00 67.44 100 ASP A O 1
ATOM 736 N N . GLU A 1 101 ? 70.898 45.729 -55.920 1.00 49.88 101 GLU A N 1
ATOM 737 C CA . GLU A 1 101 ? 71.910 45.741 -54.859 1.00 49.88 101 GLU A CA 1
ATOM 738 C C . GLU A 1 101 ? 72.863 46.929 -55.047 1.00 49.88 101 GLU A C 1
ATOM 740 O O . GLU A 1 101 ? 73.414 47.100 -56.132 1.00 49.88 101 GLU A O 1
ATOM 745 N N . GLU A 1 102 ? 73.140 47.669 -53.968 1.00 48.84 102 GLU A N 1
ATOM 746 C CA . GLU A 1 102 ? 74.456 48.282 -53.714 1.00 48.84 102 GLU A CA 1
ATOM 747 C C . GLU A 1 102 ? 74.770 48.276 -52.211 1.00 48.84 102 GLU A C 1
ATOM 749 O O . GLU A 1 102 ? 73.888 48.674 -51.410 1.00 48.84 102 GLU A O 1
#

Organism: Solanum tuberosum (NCBI:txid4113)

pLDDT: mean 75.08, std 20.87, range [42.91, 98.19]